Protein AF-A0AA38HJG0-F1 (afdb_monomer)

Organism: NCBI:txid2755281

Nearest PDB structures (foldseek):
  7xwy-assembly1_A  TM=9.649E-01  e=7.104E-06  Schizosaccharomyces pombe 972h-
  8skz-assembly1_A  TM=9.752E-01  e=2.581E-05  Arabidopsis thaliana
  7nkx-assembly1_W  TM=9.597E-01  e=2.745E-05  Saccharomyces cerevisiae S288C
  8j90-assembly1_K  TM=9.061E-01  e=9.659E-06  Arabidopsis thaliana
  1z63-assembly2_B  TM=9.226E-01  e=3.980E-03  Saccharolobus solfataricus

Solvent-accessible surface area (backbone atoms only — not comparable to full-atom values): 7878 Å² total; per-residue (Å²): 139,73,101,63,78,42,85,61,51,72,54,65,82,79,51,72,72,43,48,53,52,33,53,52,51,50,52,30,55,78,69,74,45,89,85,79,89,82,70,66,89,88,74,48,66,66,59,36,53,51,46,47,52,43,41,39,42,75,74,66,52,78,69,91,83,87,85,89,70,57,79,89,48,45,65,54,53,53,50,49,42,57,51,29,28,66,88,59,90,80,85,89,78,89,79,80,78,79,74,80,78,91,74,94,69,99,70,91,72,88,70,84,73,78,86,119

Secondary structure (DSSP, 8-state):
------TT--S-PPPHHHHHHHHHHHHHHHTT------PPTTS-HHHHHHHHHHHHHHTT----------HHHHHHHHHHHHHH-TTS----------------SS----------

Radius of gyration: 18.27 Å; Cα contacts (8 Å, |Δi|>4): 78; chains: 1; bounding box: 27×28×66 Å

Sequence (116 aa):
ASDRQPELVTGGVLRDYQLVGLEWLISLYENGLNGVLGDEMGLGKTLQCISFLAHLIEKGVHGPFLICAPTSTVGNWAAEFSNYTPAVPVVIGITVFRYRFPYNNNNQQDYYCALF

pLDDT: mean 77.46, std 17.26, range [29.69, 93.5]

InterPro domains:
  IPR000330 SNF2, N-terminal domain [PF00176] (17-95)
  IPR027417 P-loop containing nucleoside triphosphate hydrolase [SSF52540] (6-92)
  IPR038718 SNF2-like, N-terminal domain superfamily [G3DSA:3.40.50.10810] (1-111)

Foldseek 3Di:
DDLDQQPLFDQDDQDPVLSVVLVVVVVCVVVVHDDDPPDDPPNPVLLSVLSNVSVCVVVVNDDDDDDDDQPVCLVVSVVNCCRTRVVDDDDDDDDQPQDDDPDDDDDDDRDRDPPD

Structure (mmCIF, N/CA/C/O backbone):
data_AF-A0AA38HJG0-F1
#
_entry.id   AF-A0AA38HJG0-F1
#
loop_
_atom_site.group_PDB
_atom_site.id
_atom_site.type_symbol
_atom_site.label_atom_id
_atom_site.label_alt_id
_atom_site.label_comp_id
_atom_site.label_asym_id
_atom_site.label_entity_id
_atom_site.label_seq_id
_atom_site.pdbx_PDB_ins_code
_atom_site.Cartn_x
_atom_site.Cartn_y
_atom_site.Cartn_z
_atom_site.occupancy
_atom_site.B_iso_or_equiv
_atom_site.auth_seq_id
_atom_site.auth_comp_id
_atom_site.auth_asym_id
_atom_site.auth_atom_id
_atom_site.pdbx_PDB_model_num
ATOM 1 N N . ALA A 1 1 ? -0.019 3.824 21.480 1.00 32.75 1 ALA A N 1
ATOM 2 C CA . ALA A 1 1 ? -0.519 2.434 21.427 1.00 32.75 1 ALA A CA 1
ATOM 3 C C . ALA A 1 1 ? -1.019 2.235 20.007 1.00 32.75 1 ALA A C 1
ATOM 5 O O . ALA A 1 1 ? -1.983 2.884 19.652 1.00 32.75 1 ALA A O 1
ATOM 6 N N . SER A 1 2 ? -0.371 1.500 19.117 1.00 38.25 2 SER A N 1
ATOM 7 C CA . SER A 1 2 ? 0.561 0.390 19.267 1.00 38.25 2 SER A CA 1
ATOM 8 C C . SER A 1 2 ? 1.433 0.363 18.009 1.00 38.25 2 SER A C 1
ATOM 10 O O . SER A 1 2 ? 0.874 0.349 16.918 1.00 38.25 2 SER A O 1
ATOM 12 N N . ASP A 1 3 ? 2.755 0.306 18.169 1.00 50.81 3 ASP A N 1
ATOM 13 C CA . ASP A 1 3 ? 3.755 0.056 17.118 1.00 50.81 3 ASP A CA 1
ATOM 14 C C . ASP A 1 3 ? 3.587 -1.348 16.515 1.00 50.81 3 ASP A C 1
ATOM 16 O O . ASP A 1 3 ? 4.389 -2.252 16.755 1.00 50.81 3 ASP A O 1
ATOM 20 N N . ARG A 1 4 ? 2.482 -1.608 15.817 1.00 67.94 4 ARG A N 1
ATOM 21 C CA . ARG A 1 4 ? 2.212 -2.929 15.253 1.00 67.94 4 ARG A CA 1
ATOM 22 C C . ARG A 1 4 ? 1.913 -2.806 13.778 1.00 67.94 4 ARG A C 1
ATOM 24 O O . ARG A 1 4 ? 0.866 -2.313 13.376 1.00 67.94 4 ARG A O 1
ATOM 31 N N . GLN A 1 5 ? 2.874 -3.292 13.000 1.00 77.31 5 GLN A N 1
ATOM 32 C CA . GLN A 1 5 ? 2.626 -3.792 11.658 1.00 77.31 5 GLN A CA 1
ATOM 33 C C . GLN A 1 5 ? 1.338 -4.646 11.643 1.00 77.31 5 GLN A C 1
ATOM 35 O O . GLN A 1 5 ? 1.093 -5.356 12.628 1.00 77.31 5 GLN A O 1
ATOM 40 N N . PRO A 1 6 ? 0.541 -4.599 10.564 1.00 80.38 6 PRO A N 1
ATOM 41 C CA . PRO A 1 6 ? -0.639 -5.450 10.429 1.00 80.38 6 PRO A CA 1
ATOM 42 C C . PRO A 1 6 ? -0.245 -6.927 10.540 1.00 80.38 6 PRO A C 1
ATOM 44 O O . PRO A 1 6 ? 0.806 -7.329 10.034 1.00 80.38 6 PRO A O 1
ATOM 47 N N . GLU A 1 7 ? -1.074 -7.741 11.185 1.00 79.94 7 GLU A N 1
ATOM 48 C CA . GLU A 1 7 ? -0.840 -9.181 11.372 1.00 79.94 7 GLU A CA 1
ATOM 49 C C . GLU A 1 7 ? -0.795 -9.955 10.043 1.00 79.94 7 GLU A C 1
ATOM 51 O O . GLU A 1 7 ? -0.101 -10.965 9.924 1.00 79.94 7 GLU A O 1
ATOM 56 N N . LEU A 1 8 ? -1.484 -9.455 9.018 1.00 80.44 8 LEU A N 1
ATOM 57 C CA . LEU A 1 8 ? -1.491 -9.978 7.657 1.00 80.44 8 LEU A CA 1
ATOM 58 C C . LEU A 1 8 ? -0.160 -9.765 6.924 1.00 80.44 8 LEU A C 1
ATOM 60 O O . LEU A 1 8 ? 0.053 -10.395 5.886 1.00 80.44 8 LEU A O 1
ATOM 64 N N . VAL A 1 9 ? 0.723 -8.891 7.421 1.00 83.31 9 VAL A N 1
ATOM 65 C CA . VAL A 1 9 ? 2.039 -8.639 6.822 1.00 83.31 9 VAL A CA 1
ATOM 66 C C . VAL A 1 9 ? 3.058 -9.616 7.412 1.00 83.31 9 VAL A C 1
ATOM 68 O O . VAL A 1 9 ? 3.597 -9.406 8.496 1.00 83.31 9 VAL A O 1
ATOM 71 N N . THR A 1 10 ? 3.342 -10.699 6.687 1.00 78.19 10 THR A N 1
ATOM 72 C CA . THR A 1 10 ? 4.184 -11.811 7.173 1.00 78.19 10 THR A CA 1
ATOM 73 C C . THR A 1 10 ? 5.552 -11.915 6.489 1.00 78.19 10 THR A C 1
ATOM 75 O O . THR A 1 10 ? 6.415 -12.653 6.956 1.00 78.19 10 THR A O 1
ATOM 78 N N . GLY A 1 11 ? 5.775 -11.191 5.387 1.00 72.12 11 GLY A N 1
ATOM 79 C CA . GLY A 1 11 ? 6.991 -11.287 4.556 1.00 72.12 11 GLY A CA 1
ATOM 80 C C . GLY A 1 11 ? 8.176 -10.410 4.977 1.00 72.12 11 GLY A C 1
ATOM 81 O O . GLY A 1 11 ? 9.215 -10.422 4.318 1.00 72.12 11 GLY A O 1
ATOM 82 N N . GLY A 1 12 ? 8.042 -9.619 6.042 1.00 77.12 12 GLY A N 1
ATOM 83 C CA . GLY A 1 12 ? 9.107 -8.754 6.549 1.00 77.12 12 GLY A CA 1
ATOM 84 C C . GLY A 1 12 ? 8.602 -7.719 7.547 1.00 77.12 12 GLY A C 1
ATOM 85 O O . GLY A 1 12 ? 7.400 -7.543 7.713 1.00 77.12 12 GLY A O 1
ATOM 86 N N . VAL A 1 13 ? 9.542 -7.049 8.216 1.00 82.06 13 VAL A N 1
ATOM 87 C CA . VAL A 1 13 ? 9.250 -6.034 9.237 1.00 82.06 13 VAL A CA 1
ATOM 88 C C . VAL A 1 13 ? 9.358 -4.643 8.621 1.00 82.06 13 VAL A C 1
ATOM 90 O O . VAL A 1 13 ? 10.361 -4.322 7.976 1.00 82.06 13 VAL A O 1
ATOM 93 N N . LEU A 1 14 ? 8.326 -3.821 8.822 1.00 85.06 14 LEU A N 1
ATOM 94 C CA . LEU A 1 14 ? 8.332 -2.410 8.433 1.00 85.06 14 LEU A CA 1
ATOM 95 C C . LEU A 1 14 ? 9.396 -1.651 9.232 1.00 85.06 14 LEU A C 1
ATOM 97 O O . LEU A 1 14 ? 9.520 -1.822 10.442 1.00 85.06 14 LEU A O 1
ATOM 101 N N . ARG A 1 15 ? 10.158 -0.788 8.558 1.00 88.06 15 ARG A N 1
ATOM 102 C CA . ARG A 1 15 ? 11.104 0.114 9.232 1.00 88.06 15 ARG A CA 1
ATOM 103 C C . ARG A 1 15 ? 10.355 1.257 9.917 1.00 88.06 15 ARG A C 1
ATOM 105 O O . ARG A 1 15 ? 9.275 1.629 9.469 1.00 88.06 15 ARG A O 1
ATOM 112 N N . ASP A 1 16 ? 10.970 1.887 10.913 1.00 87.44 16 ASP A N 1
ATOM 113 C CA . ASP A 1 16 ? 10.338 2.950 11.714 1.00 87.44 16 ASP A CA 1
ATOM 114 C C . ASP A 1 16 ? 9.734 4.076 10.862 1.00 87.44 16 ASP A C 1
ATOM 116 O O . ASP A 1 16 ? 8.587 4.467 11.053 1.00 87.44 16 ASP A O 1
ATOM 120 N N . TYR A 1 17 ? 10.453 4.547 9.840 1.00 86.81 17 TYR A N 1
ATOM 121 C CA . TYR A 1 17 ? 9.934 5.583 8.940 1.00 86.81 17 TYR A CA 1
ATOM 122 C C . TYR A 1 17 ? 8.725 5.110 8.111 1.00 86.81 17 TYR A C 1
ATOM 124 O O . TYR A 1 17 ? 7.858 5.907 7.764 1.00 86.81 17 TYR A O 1
ATOM 132 N N . GLN A 1 18 ? 8.643 3.812 7.803 1.00 87.62 18 GLN A N 1
ATOM 133 C CA . GLN A 1 18 ? 7.509 3.223 7.090 1.00 87.62 18 GLN A CA 1
ATOM 134 C C . GLN A 1 18 ? 6.297 3.081 8.007 1.00 87.62 18 GLN A C 1
ATOM 136 O O . GLN A 1 18 ? 5.177 3.263 7.541 1.00 87.62 18 GLN A O 1
ATOM 141 N N . LEU A 1 19 ? 6.518 2.802 9.295 1.00 89.25 19 LEU A N 1
ATOM 142 C CA . LEU A 1 19 ? 5.463 2.791 10.308 1.00 89.25 19 LEU A CA 1
ATOM 143 C C . LEU A 1 19 ? 4.865 4.189 10.494 1.00 89.25 19 LEU A C 1
ATOM 145 O O . LEU A 1 19 ? 3.646 4.326 10.496 1.00 89.25 19 LEU A O 1
ATOM 149 N N . VAL A 1 20 ? 5.704 5.229 10.541 1.00 89.50 20 VAL A N 1
ATOM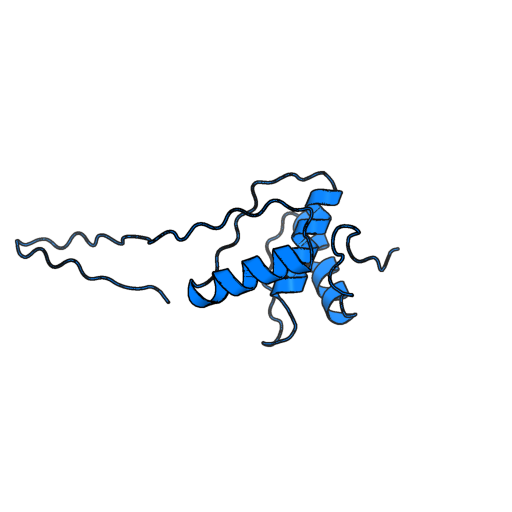 150 C CA . VAL A 1 20 ? 5.237 6.625 10.598 1.00 89.50 20 VAL A CA 1
ATOM 151 C C . VAL A 1 20 ? 4.413 6.984 9.355 1.00 89.50 20 VAL A C 1
ATOM 153 O O . VAL A 1 20 ? 3.335 7.565 9.472 1.00 89.50 20 VAL A O 1
ATOM 156 N N . GLY A 1 21 ? 4.880 6.603 8.160 1.00 89.31 21 GLY A N 1
ATOM 157 C CA . GLY A 1 21 ? 4.126 6.807 6.918 1.00 89.31 21 GLY A CA 1
ATOM 158 C C . GLY A 1 21 ? 2.789 6.055 6.901 1.00 89.31 21 GLY A C 1
ATOM 159 O O . GLY A 1 21 ? 1.772 6.602 6.480 1.00 89.31 21 GLY A O 1
ATOM 160 N N . LEU A 1 22 ? 2.768 4.822 7.411 1.00 90.62 22 LEU A N 1
ATOM 161 C CA . LEU A 1 22 ? 1.558 4.012 7.544 1.00 90.62 22 LEU A CA 1
ATOM 162 C C . LEU A 1 22 ? 0.546 4.650 8.506 1.00 90.62 22 LEU A C 1
ATOM 164 O O . LEU A 1 22 ? -0.628 4.763 8.161 1.00 90.62 22 LEU A O 1
ATOM 168 N N . GLU A 1 23 ? 0.983 5.096 9.683 1.00 90.56 23 GLU A N 1
ATOM 169 C CA . GLU A 1 23 ? 0.119 5.772 10.659 1.00 90.56 23 GLU A CA 1
ATOM 170 C C . GLU A 1 23 ? -0.483 7.056 10.076 1.00 90.56 23 GLU A C 1
ATOM 172 O O . GLU A 1 23 ? -1.679 7.321 10.229 1.00 90.56 23 GLU A O 1
ATOM 177 N N . TRP A 1 24 ? 0.316 7.813 9.322 1.00 91.19 24 TRP A N 1
ATOM 178 C CA . TRP A 1 24 ? -0.165 8.989 8.609 1.00 91.19 24 TRP A CA 1
ATOM 179 C C . TRP A 1 24 ? -1.250 8.645 7.576 1.00 91.19 24 TRP A C 1
ATOM 181 O O . TRP A 1 24 ? -2.291 9.304 7.545 1.00 91.19 24 TRP A O 1
ATOM 191 N N . LEU A 1 25 ? -1.069 7.583 6.782 1.00 91.31 25 LEU A N 1
ATOM 192 C CA . LEU A 1 25 ? -2.087 7.112 5.830 1.00 91.31 25 LEU A CA 1
ATOM 193 C C . LEU A 1 25 ? -3.379 6.664 6.525 1.00 91.31 25 LEU A C 1
ATOM 195 O O . LEU A 1 25 ? -4.472 6.963 6.043 1.00 91.31 25 LEU A O 1
ATOM 199 N N . ILE A 1 26 ? -3.270 5.973 7.662 1.00 90.94 26 ILE A N 1
ATOM 200 C CA . ILE A 1 26 ? -4.428 5.554 8.463 1.00 90.94 26 ILE A CA 1
ATOM 201 C C . ILE A 1 26 ? -5.197 6.780 8.959 1.00 90.94 26 ILE A C 1
ATOM 203 O O . ILE A 1 26 ? -6.414 6.838 8.802 1.00 90.94 26 ILE A O 1
ATOM 207 N N . SER A 1 27 ? -4.492 7.783 9.484 1.00 91.50 27 SER A N 1
ATOM 208 C CA . SER A 1 27 ? -5.101 9.036 9.935 1.00 91.50 27 SER A CA 1
ATOM 209 C C . SER A 1 27 ? -5.814 9.770 8.796 1.00 91.50 27 SER A C 1
ATOM 211 O O . SER A 1 27 ? -6.934 10.250 8.969 1.00 91.50 27 SER A O 1
ATOM 213 N N . LEU A 1 28 ? -5.224 9.818 7.598 1.00 91.94 28 LEU A N 1
ATOM 214 C CA . LEU A 1 28 ? -5.881 10.399 6.426 1.00 91.94 28 LEU A CA 1
ATOM 215 C C . LEU A 1 28 ? -7.176 9.665 6.069 1.00 91.94 28 LEU A C 1
ATOM 217 O O . LEU A 1 28 ? -8.202 10.311 5.860 1.00 91.94 28 LEU A O 1
ATOM 221 N N . TYR A 1 29 ? -7.143 8.331 6.060 1.00 91.25 29 TYR A N 1
ATOM 222 C CA . TYR A 1 29 ? -8.316 7.508 5.779 1.00 91.25 29 TYR A CA 1
ATOM 223 C C . TYR A 1 29 ? -9.435 7.721 6.805 1.00 91.25 29 TYR A C 1
ATOM 225 O O . TYR A 1 29 ? -10.586 7.925 6.423 1.00 91.25 29 TYR A O 1
ATOM 233 N N . GLU A 1 30 ? -9.105 7.736 8.098 1.00 90.44 30 GLU A N 1
ATOM 234 C CA . GLU A 1 30 ? -10.074 7.957 9.181 1.00 90.44 30 GLU A CA 1
ATOM 235 C C . GLU A 1 30 ? -10.704 9.358 9.129 1.00 90.44 30 GLU A C 1
ATOM 237 O O . GLU A 1 30 ? -11.868 9.526 9.488 1.00 90.44 30 GLU A O 1
ATOM 242 N N . ASN A 1 31 ? -9.973 10.350 8.612 1.00 93.50 31 ASN A N 1
ATOM 243 C CA . ASN A 1 31 ? -10.470 11.710 8.398 1.00 93.50 31 ASN A CA 1
ATOM 244 C C . ASN A 1 31 ? -11.145 11.922 7.026 1.00 93.50 31 ASN A C 1
ATOM 246 O O . ASN A 1 31 ? -11.602 13.029 6.740 1.00 93.50 31 ASN A O 1
ATOM 250 N N . GLY A 1 32 ? -11.200 10.904 6.160 1.00 91.56 32 GLY A N 1
ATOM 251 C CA . GLY A 1 32 ? -11.749 11.025 4.803 1.00 91.56 32 GLY A CA 1
ATOM 252 C C . GLY A 1 32 ? -10.937 11.948 3.884 1.00 91.56 32 GLY A C 1
ATOM 253 O O . GLY A 1 32 ? -11.483 12.527 2.944 1.00 91.56 32 GLY A O 1
ATOM 254 N N . LEU A 1 33 ? -9.643 12.117 4.167 1.00 92.69 33 LEU A N 1
ATOM 255 C CA . LEU A 1 33 ? -8.717 12.940 3.396 1.00 92.69 33 LEU A CA 1
ATOM 256 C C . LEU A 1 33 ? -7.886 12.080 2.442 1.00 92.69 33 LEU A C 1
ATOM 258 O O . LEU A 1 33 ? -7.513 10.949 2.746 1.00 92.69 33 LEU A O 1
ATOM 262 N N . ASN A 1 34 ? -7.540 12.655 1.292 1.00 89.94 34 ASN A N 1
ATOM 263 C CA . ASN A 1 34 ? -6.609 12.041 0.349 1.00 89.94 34 ASN A CA 1
ATOM 264 C C . ASN A 1 34 ? -5.181 12.511 0.647 1.00 89.94 34 ASN A C 1
ATOM 266 O O . ASN A 1 34 ? -4.967 13.684 0.957 1.00 89.94 34 ASN A O 1
ATOM 270 N N . GLY A 1 35 ? -4.205 11.614 0.507 1.00 87.00 35 GLY A N 1
ATOM 271 C CA . GLY A 1 35 ? -2.788 11.914 0.714 1.00 87.00 35 GLY A CA 1
ATOM 272 C C . GLY A 1 35 ? -1.925 11.559 -0.484 1.00 87.00 35 GLY A C 1
ATOM 273 O O . GLY A 1 35 ? -2.264 10.689 -1.284 1.00 87.00 35 GLY A O 1
ATOM 274 N N . VAL A 1 36 ? -0.776 12.224 -0.575 1.00 88.00 36 VAL A N 1
ATOM 275 C CA . VAL A 1 36 ? 0.292 11.894 -1.520 1.00 88.00 36 VAL A CA 1
ATOM 276 C C . VAL A 1 36 ? 1.540 11.567 -0.714 1.00 88.00 36 VAL A C 1
ATOM 278 O O . VAL A 1 36 ? 2.005 12.398 0.062 1.00 88.00 36 VAL A O 1
ATOM 281 N N . LEU A 1 37 ? 2.090 10.366 -0.902 1.00 83.50 37 LEU A N 1
ATOM 282 C CA . LEU A 1 37 ? 3.379 9.995 -0.321 1.00 83.50 37 LEU A CA 1
ATOM 283 C C . LEU A 1 37 ? 4.503 10.668 -1.115 1.00 83.50 37 LEU A C 1
ATOM 285 O O . LEU A 1 37 ? 4.772 10.299 -2.259 1.00 83.50 37 LEU A O 1
ATOM 289 N N . GLY A 1 38 ? 5.147 11.656 -0.498 1.00 84.12 38 GLY A N 1
ATOM 290 C CA . GLY A 1 38 ? 6.258 12.417 -1.076 1.00 84.12 38 GLY A CA 1
ATOM 291 C C . GLY A 1 38 ? 7.645 11.818 -0.824 1.00 84.12 38 GLY A C 1
ATOM 292 O O . GLY A 1 38 ? 8.637 12.488 -1.093 1.00 84.12 38 GLY A O 1
ATOM 293 N N . ASP A 1 39 ? 7.725 10.597 -0.290 1.00 82.88 39 ASP A N 1
ATOM 294 C CA . ASP A 1 39 ? 8.985 9.961 0.104 1.00 82.88 39 ASP A CA 1
ATOM 295 C C . ASP A 1 39 ? 9.962 9.818 -1.075 1.00 82.88 39 ASP A C 1
ATOM 297 O O . ASP A 1 39 ? 9.562 9.537 -2.212 1.00 82.88 39 ASP A O 1
ATOM 301 N N . GLU A 1 40 ? 11.264 9.896 -0.798 1.00 86.75 40 GLU A N 1
ATOM 302 C CA . GLU A 1 40 ? 12.323 9.613 -1.773 1.00 86.75 40 GLU A CA 1
ATOM 303 C C . GLU A 1 40 ? 12.200 8.210 -2.403 1.00 86.75 40 GLU A C 1
ATOM 305 O O . GLU A 1 40 ? 11.626 7.261 -1.848 1.00 86.75 40 GLU A O 1
ATOM 310 N N . MET A 1 41 ? 12.710 8.060 -3.628 1.00 81.31 41 MET A N 1
ATOM 311 C CA . MET A 1 41 ? 12.730 6.773 -4.332 1.00 81.31 41 MET A CA 1
ATOM 312 C C . MET A 1 41 ? 13.519 5.725 -3.529 1.00 81.31 41 MET A C 1
ATOM 314 O O . MET A 1 41 ? 14.550 6.028 -2.945 1.00 81.31 41 MET A O 1
ATOM 318 N N . GLY A 1 42 ? 13.034 4.480 -3.495 1.00 78.44 42 GLY A N 1
ATOM 319 C CA . GLY A 1 42 ? 13.712 3.384 -2.786 1.00 78.44 42 GLY A CA 1
ATOM 320 C C . GLY A 1 42 ? 13.352 3.214 -1.303 1.00 78.44 42 GLY A C 1
ATOM 321 O O . GLY A 1 42 ? 13.734 2.210 -0.714 1.00 78.44 42 GLY A O 1
ATOM 322 N N . LEU A 1 43 ? 12.539 4.098 -0.713 1.00 79.81 43 LEU A N 1
ATOM 323 C CA . LEU A 1 43 ? 12.051 3.963 0.675 1.00 79.81 43 LEU A CA 1
ATOM 324 C C . LEU A 1 43 ? 10.925 2.917 0.859 1.00 79.81 43 LEU A C 1
ATOM 326 O O . LEU A 1 43 ? 10.340 2.784 1.930 1.00 79.81 43 LEU A O 1
ATOM 330 N N . GLY A 1 44 ? 10.601 2.139 -0.177 1.00 82.94 44 GLY A N 1
ATOM 331 C CA . GLY A 1 44 ? 9.608 1.064 -0.063 1.00 82.94 44 GLY A CA 1
ATOM 332 C C . GLY A 1 44 ? 8.160 1.553 0.053 1.00 82.94 44 GLY A C 1
ATOM 333 O O . GLY A 1 44 ? 7.369 0.958 0.779 1.00 82.94 44 GLY A O 1
ATOM 334 N N . LYS A 1 45 ? 7.791 2.601 -0.699 1.00 88.12 45 LYS A N 1
ATOM 335 C CA . LYS A 1 45 ? 6.401 3.098 -0.809 1.00 88.12 45 LYS A CA 1
ATOM 336 C C . LYS A 1 45 ? 5.394 1.992 -1.150 1.00 88.12 45 LYS A C 1
ATOM 338 O O . LYS A 1 45 ? 4.285 1.986 -0.635 1.00 88.12 45 LYS A O 1
ATOM 343 N N . THR A 1 46 ? 5.793 1.027 -1.980 1.00 89.06 46 THR A N 1
ATOM 344 C CA . THR A 1 46 ? 4.976 -0.150 -2.313 1.00 89.06 46 THR A CA 1
ATOM 345 C C . THR A 1 46 ? 4.587 -0.935 -1.061 1.00 89.06 46 THR A C 1
ATOM 347 O O . THR A 1 46 ? 3.409 -1.205 -0.848 1.00 89.06 46 THR A O 1
ATOM 350 N N . LEU A 1 47 ? 5.559 -1.236 -0.195 1.00 88.69 47 LEU A N 1
ATOM 351 C CA . LEU A 1 47 ? 5.325 -1.971 1.046 1.00 88.69 47 LEU A CA 1
ATOM 352 C C . LEU A 1 47 ? 4.468 -1.172 2.037 1.00 88.69 47 LEU A C 1
ATOM 354 O O . LEU A 1 47 ? 3.605 -1.755 2.694 1.00 88.69 47 LEU A O 1
ATOM 358 N N . GLN A 1 48 ? 4.653 0.151 2.113 1.00 89.50 48 GLN A N 1
ATOM 359 C CA . GLN A 1 48 ? 3.788 1.027 2.914 1.00 89.50 48 GLN A CA 1
ATOM 360 C C . GLN A 1 48 ? 2.327 0.953 2.432 1.00 89.50 48 GLN A C 1
ATOM 362 O O . GLN A 1 48 ? 1.426 0.744 3.241 1.00 89.50 48 GLN A O 1
ATOM 367 N N . CYS A 1 49 ? 2.088 1.042 1.117 1.00 90.00 49 CYS A N 1
ATOM 368 C CA . CYS A 1 49 ? 0.745 0.930 0.537 1.00 90.00 49 CYS A CA 1
ATOM 369 C C . CYS A 1 49 ? 0.112 -0.453 0.762 1.00 90.00 49 CYS A C 1
ATOM 371 O O . CYS A 1 49 ? -1.068 -0.538 1.097 1.00 90.00 49 CYS A O 1
ATOM 373 N N . ILE A 1 50 ? 0.878 -1.538 0.600 1.00 90.44 50 ILE A N 1
ATOM 374 C CA . ILE A 1 50 ? 0.393 -2.906 0.851 1.00 90.44 50 ILE A CA 1
ATOM 375 C C . ILE A 1 50 ? 0.014 -3.073 2.324 1.00 90.44 50 ILE A C 1
ATOM 377 O O . ILE A 1 50 ? -1.062 -3.584 2.627 1.00 90.44 50 ILE A O 1
ATOM 381 N N . SER A 1 51 ? 0.862 -2.592 3.233 1.00 90.12 51 SER A N 1
ATOM 382 C CA . SER A 1 51 ? 0.599 -2.624 4.676 1.00 90.12 51 SER A CA 1
ATOM 383 C C . SER A 1 51 ? -0.640 -1.808 5.047 1.00 90.12 51 SER A C 1
ATOM 385 O O . SER A 1 51 ? -1.451 -2.248 5.854 1.00 90.12 51 SER A O 1
ATOM 387 N N . PHE A 1 52 ? -0.841 -0.654 4.412 1.00 90.75 52 PHE A N 1
ATOM 388 C CA . PHE A 1 52 ? -2.049 0.145 4.600 1.00 90.75 52 PHE A CA 1
ATOM 389 C C . PHE A 1 52 ? -3.315 -0.617 4.185 1.00 90.75 52 PHE A C 1
ATOM 391 O O . PHE A 1 52 ? -4.282 -0.662 4.940 1.00 90.75 52 PHE A O 1
ATOM 398 N N . LEU A 1 53 ? -3.301 -1.284 3.030 1.00 90.25 53 LEU A N 1
ATOM 399 C CA . LEU A 1 53 ? -4.429 -2.109 2.589 1.00 90.25 53 LEU A CA 1
ATOM 400 C C . LEU A 1 53 ? -4.672 -3.305 3.515 1.00 90.25 53 LEU A C 1
ATOM 402 O O . LEU A 1 53 ? -5.820 -3.599 3.842 1.00 90.25 53 LEU A O 1
ATOM 406 N N . ALA A 1 54 ? -3.607 -3.968 3.965 1.00 89.56 54 ALA A N 1
ATOM 407 C CA . ALA A 1 54 ? -3.692 -5.070 4.918 1.00 89.56 54 ALA A CA 1
ATOM 408 C C . ALA A 1 54 ? -4.370 -4.631 6.226 1.00 89.56 54 ALA A C 1
ATOM 410 O O . ALA A 1 54 ? -5.305 -5.284 6.686 1.00 89.56 54 ALA A O 1
ATOM 411 N N . HIS A 1 55 ? -3.982 -3.468 6.755 1.00 89.94 55 HIS A N 1
ATOM 412 C CA . HIS A 1 55 ? -4.602 -2.866 7.938 1.00 89.94 55 HIS A CA 1
ATOM 413 C C . HIS A 1 55 ? -6.100 -2.594 7.754 1.00 89.94 55 HIS A C 1
ATOM 415 O O . HIS A 1 55 ? -6.905 -2.840 8.652 1.00 89.94 55 HIS A O 1
ATOM 421 N N . LEU A 1 56 ? -6.506 -2.096 6.581 1.00 89.75 56 LEU A N 1
ATOM 422 C CA . LEU A 1 56 ? -7.921 -1.861 6.282 1.00 89.75 56 LEU A CA 1
ATOM 423 C C . LEU A 1 56 ? -8.726 -3.166 6.244 1.00 89.75 56 LEU A C 1
ATOM 425 O O . LEU A 1 56 ? -9.838 -3.216 6.773 1.00 89.75 56 LEU A O 1
ATOM 429 N N . ILE A 1 57 ? -8.156 -4.222 5.662 1.00 89.06 57 ILE A N 1
ATOM 430 C CA . ILE A 1 57 ? -8.781 -5.549 5.598 1.00 89.06 57 ILE A CA 1
ATOM 431 C C . ILE A 1 57 ? -8.951 -6.135 7.005 1.00 89.06 57 ILE A C 1
ATOM 433 O O . ILE A 1 57 ? -10.018 -6.665 7.308 1.00 89.06 57 ILE A O 1
ATOM 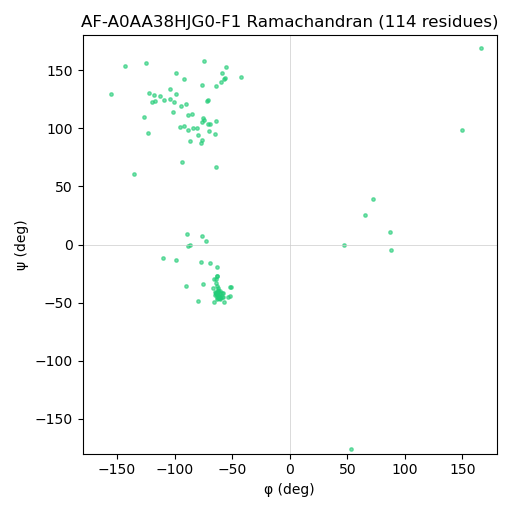437 N N . GLU A 1 58 ? -7.954 -5.994 7.882 1.00 86.69 58 GLU A N 1
ATOM 438 C CA . GLU A 1 58 ? -8.044 -6.414 9.291 1.00 86.69 58 GLU A CA 1
ATOM 439 C C . GLU A 1 58 ? -9.12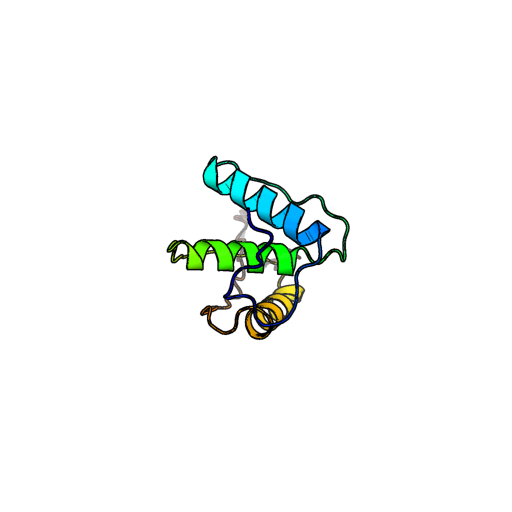8 -5.665 10.063 1.00 86.69 58 GLU A C 1
ATOM 441 O O . GLU A 1 58 ? -9.842 -6.257 10.872 1.00 86.69 58 GLU A O 1
ATOM 446 N N . LYS A 1 59 ? -9.310 -4.372 9.773 1.00 87.44 59 LYS A N 1
ATOM 447 C CA . LYS A 1 59 ? -10.405 -3.565 10.328 1.00 87.44 59 LYS A CA 1
ATOM 448 C C . LYS A 1 59 ? -11.783 -3.897 9.729 1.00 87.44 59 LYS A C 1
ATOM 450 O O . LYS A 1 59 ? -12.767 -3.253 10.091 1.00 87.44 59 LYS A O 1
ATOM 455 N N . GLY A 1 60 ? -11.882 -4.889 8.841 1.00 86.56 60 GLY A N 1
ATOM 456 C CA . GLY A 1 60 ? -13.137 -5.355 8.244 1.00 86.56 60 GLY A CA 1
ATOM 457 C C . GLY A 1 60 ? -13.562 -4.603 6.979 1.00 86.56 60 GLY A C 1
ATOM 458 O O . GLY A 1 60 ? -14.687 -4.777 6.507 1.00 86.56 60 GLY A O 1
ATOM 459 N N . VAL A 1 61 ? -12.690 -3.768 6.405 1.00 87.56 61 VAL A N 1
ATOM 460 C CA . VAL A 1 61 ? -12.952 -3.074 5.137 1.00 87.56 61 VAL A CA 1
ATOM 461 C C . VAL A 1 61 ? -12.527 -3.981 3.983 1.00 87.56 61 VAL A C 1
ATOM 463 O O . VAL A 1 61 ? -11.391 -3.958 3.513 1.00 87.56 61 VAL A O 1
ATOM 466 N N . HIS A 1 62 ? -13.459 -4.809 3.519 1.00 76.19 62 HIS A N 1
ATOM 467 C CA . HIS A 1 62 ? -13.203 -5.811 2.486 1.00 76.19 62 HIS A CA 1
ATOM 468 C C . HIS A 1 62 ? -13.531 -5.308 1.073 1.00 76.19 62 HIS A C 1
ATOM 470 O O . HIS A 1 62 ? -14.481 -5.781 0.466 1.00 76.19 62 HIS A O 1
ATOM 476 N N . GLY A 1 63 ? -12.716 -4.390 0.539 1.00 76.19 63 GLY A N 1
ATOM 477 C CA . GLY A 1 63 ? -12.630 -4.065 -0.896 1.00 76.19 63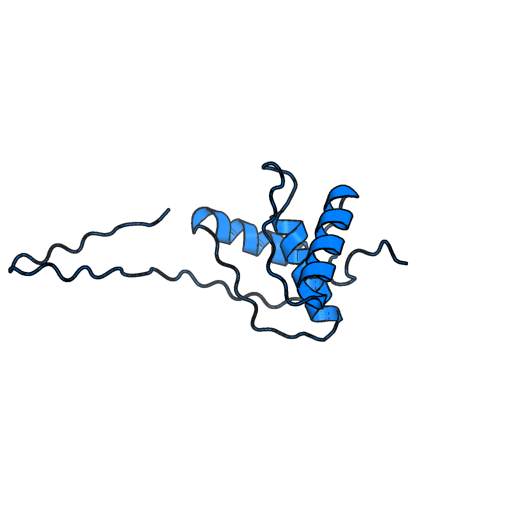 GLY A CA 1
ATOM 478 C C . GLY A 1 63 ? -13.937 -3.693 -1.636 1.00 76.19 63 GLY A C 1
ATOM 479 O O . GLY A 1 63 ? -15.003 -3.569 -1.037 1.00 76.19 63 GLY A O 1
ATOM 480 N N . PRO A 1 64 ? -13.874 -3.481 -2.967 1.00 84.94 64 PRO A N 1
ATOM 481 C CA . PRO A 1 64 ? -12.708 -3.642 -3.842 1.00 84.94 64 PRO A CA 1
ATOM 482 C C . PRO A 1 64 ? -11.692 -2.494 -3.714 1.00 84.94 64 PRO A C 1
ATOM 484 O O . PRO A 1 64 ? -12.062 -1.323 -3.696 1.00 84.94 64 PRO A O 1
ATOM 487 N N . PHE A 1 65 ? -10.400 -2.832 -3.683 1.00 87.88 65 PHE A N 1
ATOM 488 C CA . PHE A 1 65 ? -9.297 -1.866 -3.742 1.00 87.88 65 PHE A CA 1
ATOM 489 C C . PHE A 1 65 ? -8.662 -1.889 -5.136 1.00 87.88 65 PHE A C 1
ATOM 491 O O . PHE A 1 65 ? -8.387 -2.962 -5.670 1.00 87.88 65 PHE A O 1
ATOM 498 N N . LEU A 1 66 ? -8.420 -0.714 -5.723 1.00 88.44 66 LEU A N 1
ATOM 499 C CA . LEU A 1 66 ? -7.786 -0.575 -7.034 1.00 88.44 66 LEU A CA 1
ATOM 500 C C . LEU A 1 66 ? -6.407 0.066 -6.883 1.00 88.44 66 LEU A C 1
ATOM 502 O O . LEU A 1 66 ? -6.280 1.146 -6.310 1.00 88.44 66 LEU A O 1
ATOM 506 N N . ILE A 1 67 ? -5.393 -0.579 -7.455 1.00 87.19 67 ILE A N 1
ATOM 507 C CA . ILE A 1 67 ? -4.033 -0.047 -7.549 1.00 87.19 67 ILE A CA 1
ATOM 508 C C . ILE A 1 67 ? -3.707 0.123 -9.026 1.00 87.19 67 ILE A C 1
ATOM 510 O O . ILE A 1 67 ? -3.765 -0.834 -9.796 1.00 87.19 67 ILE A O 1
ATOM 514 N N . CYS A 1 68 ? -3.345 1.342 -9.411 1.00 87.12 68 CYS A N 1
ATOM 515 C CA . CYS A 1 68 ? -2.872 1.651 -10.753 1.00 87.12 68 CYS A CA 1
ATOM 516 C C . CYS A 1 68 ? -1.356 1.838 -10.709 1.00 87.12 68 CYS A C 1
ATOM 518 O O . CYS A 1 68 ? -0.852 2.655 -9.940 1.00 87.12 68 CYS A O 1
ATOM 520 N N . ALA A 1 69 ? -0.635 1.095 -11.544 1.00 85.81 69 ALA A N 1
ATOM 521 C CA . ALA A 1 69 ? 0.816 1.173 -11.651 1.00 85.81 69 ALA A CA 1
ATOM 522 C C . ALA A 1 69 ? 1.252 0.985 -13.117 1.00 85.81 69 ALA A C 1
ATOM 524 O O . ALA A 1 69 ? 0.531 0.331 -13.878 1.00 85.81 69 ALA A O 1
ATOM 525 N N . PRO A 1 70 ? 2.417 1.522 -13.532 1.00 86.31 70 PRO A N 1
ATOM 526 C CA . PRO A 1 70 ? 2.961 1.284 -14.868 1.00 86.31 70 PRO A CA 1
ATOM 527 C C . PRO A 1 70 ? 3.138 -0.211 -15.149 1.00 86.31 70 PRO A C 1
ATOM 529 O O . PRO A 1 70 ? 3.563 -0.955 -14.259 1.00 86.31 70 PRO A O 1
ATOM 532 N N . THR A 1 71 ? 2.897 -0.643 -16.392 1.00 82.38 71 THR A N 1
ATOM 533 C CA . THR A 1 71 ? 2.927 -2.063 -16.804 1.00 82.38 71 THR A CA 1
ATOM 534 C C . THR A 1 71 ? 4.221 -2.782 -16.405 1.00 82.38 71 THR A C 1
ATOM 536 O O . THR A 1 71 ? 4.180 -3.938 -15.994 1.00 82.38 71 THR A O 1
ATOM 539 N N . SER A 1 72 ? 5.366 -2.094 -16.457 1.00 85.81 72 SER A N 1
ATOM 540 C CA . SER A 1 72 ? 6.677 -2.634 -16.061 1.00 85.81 72 SER A CA 1
ATOM 541 C C . SER A 1 72 ? 6.770 -3.002 -14.577 1.00 85.81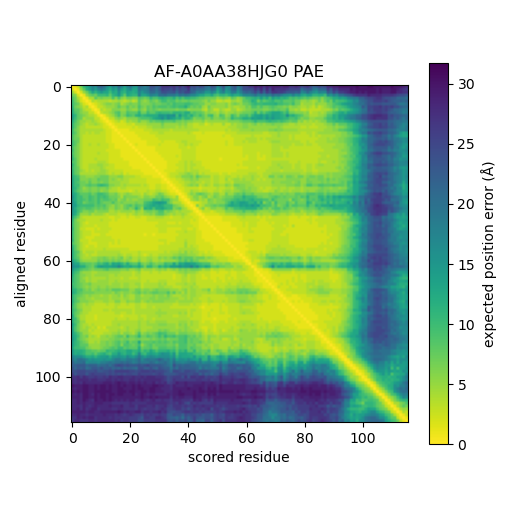 72 SER A C 1
ATOM 543 O O . SER A 1 72 ? 7.539 -3.884 -14.208 1.00 85.81 72 SER A O 1
ATOM 545 N N . THR A 1 73 ? 5.982 -2.348 -13.723 1.00 86.06 73 THR A N 1
ATOM 546 C CA . THR A 1 73 ? 6.012 -2.530 -12.265 1.00 86.06 73 THR A CA 1
ATOM 547 C C . THR A 1 73 ? 4.919 -3.465 -11.755 1.00 86.06 73 THR A C 1
ATOM 549 O O . THR A 1 73 ? 5.012 -3.930 -10.623 1.00 86.06 73 THR A O 1
ATOM 552 N N . VAL A 1 74 ? 3.915 -3.804 -12.574 1.00 86.38 74 VAL A N 1
ATOM 553 C CA . VAL A 1 74 ? 2.788 -4.673 -12.179 1.00 86.38 74 VAL A CA 1
ATOM 554 C C . VAL A 1 74 ? 3.271 -6.042 -11.691 1.00 86.38 74 VAL A C 1
ATOM 556 O O . VAL A 1 74 ? 2.791 -6.537 -10.673 1.00 86.38 74 VAL A O 1
ATOM 559 N N . GLY A 1 75 ? 4.267 -6.629 -12.365 1.00 87.25 75 GLY A N 1
ATOM 560 C CA . GLY A 1 75 ? 4.878 -7.888 -11.926 1.00 87.25 75 GLY A CA 1
ATOM 561 C C . GLY A 1 75 ? 5.568 -7.773 -10.563 1.00 87.25 75 GLY A C 1
ATOM 562 O O . GLY A 1 75 ? 5.476 -8.691 -9.754 1.00 87.25 75 GLY A O 1
ATOM 563 N N . ASN A 1 76 ? 6.191 -6.624 -10.276 1.00 88.62 76 ASN A N 1
ATOM 564 C CA . ASN A 1 76 ? 6.785 -6.367 -8.966 1.00 88.62 76 ASN A CA 1
ATOM 565 C C . ASN A 1 76 ? 5.700 -6.283 -7.891 1.00 88.62 76 ASN A C 1
ATOM 567 O O . ASN A 1 76 ? 5.789 -6.983 -6.896 1.00 88.62 76 ASN A O 1
ATOM 571 N N . TRP A 1 77 ? 4.641 -5.499 -8.113 1.00 89.25 77 TRP A N 1
ATOM 572 C CA . TRP A 1 77 ? 3.515 -5.409 -7.175 1.00 89.25 77 TRP A CA 1
ATOM 573 C C . TRP A 1 77 ? 2.927 -6.784 -6.843 1.00 89.25 77 TRP A C 1
ATOM 575 O O . TRP A 1 77 ? 2.714 -7.089 -5.675 1.00 89.25 77 TRP A O 1
ATOM 585 N N . ALA A 1 78 ? 2.725 -7.634 -7.849 1.00 87.75 78 ALA A N 1
ATOM 586 C CA . ALA A 1 78 ? 2.240 -8.997 -7.658 1.00 87.75 78 ALA A CA 1
ATOM 587 C C . ALA A 1 78 ? 3.154 -9.843 -6.759 1.00 87.75 78 ALA A C 1
ATOM 589 O O . ALA A 1 78 ? 2.672 -10.528 -5.856 1.00 87.75 78 ALA A O 1
ATOM 590 N N . ALA A 1 79 ? 4.467 -9.777 -6.995 1.00 89.44 79 ALA A N 1
ATOM 591 C CA . ALA A 1 79 ? 5.450 -10.470 -6.173 1.00 89.44 79 ALA A CA 1
ATOM 592 C C . ALA A 1 79 ? 5.437 -9.948 -4.729 1.00 89.44 79 ALA A C 1
ATOM 594 O O . ALA A 1 79 ? 5.426 -10.746 -3.798 1.00 89.44 79 ALA A O 1
ATOM 595 N N . GLU A 1 80 ? 5.354 -8.629 -4.533 1.00 90.50 80 GLU A N 1
ATOM 596 C CA . GLU A 1 80 ? 5.299 -8.023 -3.199 1.00 90.50 80 GLU A CA 1
ATOM 597 C C . GLU A 1 80 ? 4.038 -8.432 -2.432 1.00 90.50 80 GLU A C 1
ATOM 599 O O . GLU A 1 80 ? 4.127 -8.781 -1.260 1.00 90.50 80 GLU A O 1
ATOM 604 N N . PHE A 1 81 ? 2.871 -8.470 -3.082 1.00 89.94 81 PHE A N 1
ATOM 605 C CA . PHE A 1 81 ? 1.651 -8.994 -2.462 1.00 89.94 81 PHE A CA 1
ATOM 606 C C . PHE A 1 81 ? 1.790 -10.471 -2.084 1.00 89.94 81 PHE A C 1
ATOM 608 O O . PHE A 1 81 ? 1.443 -10.859 -0.972 1.00 89.94 81 PHE A O 1
ATOM 615 N N . SER A 1 82 ? 2.353 -11.295 -2.972 1.00 88.75 82 SER A N 1
ATOM 616 C CA . SER A 1 82 ? 2.583 -12.712 -2.678 1.00 88.75 82 SER A CA 1
ATOM 617 C C . SER A 1 82 ? 3.581 -12.926 -1.535 1.00 88.75 82 SER A C 1
ATOM 619 O O . SER A 1 82 ? 3.456 -13.906 -0.804 1.00 88.75 82 SER A O 1
ATOM 621 N N . ASN A 1 83 ? 4.577 -12.049 -1.398 1.00 88.88 83 ASN A N 1
ATOM 622 C CA . ASN A 1 83 ? 5.610 -12.151 -0.370 1.00 88.88 83 ASN A CA 1
ATOM 623 C C . ASN A 1 83 ? 5.114 -11.633 0.982 1.00 88.88 83 ASN A C 1
ATOM 625 O O . ASN A 1 83 ? 5.300 -12.289 2.005 1.00 88.88 83 ASN A O 1
ATOM 629 N N . TYR A 1 84 ? 4.506 -10.446 0.994 1.00 86.88 84 TYR A N 1
ATOM 630 C CA . TYR A 1 84 ? 4.159 -9.744 2.223 1.00 86.88 84 TYR A CA 1
ATOM 631 C C . TYR A 1 84 ? 2.770 -10.083 2.741 1.00 86.88 84 TYR A C 1
ATOM 633 O O . TYR A 1 84 ? 2.615 -10.162 3.954 1.00 86.88 84 TYR A O 1
ATOM 641 N N . THR A 1 85 ? 1.787 -10.308 1.870 1.00 87.81 85 THR A N 1
ATOM 642 C CA . THR A 1 85 ? 0.378 -10.501 2.248 1.00 87.81 85 THR A CA 1
ATOM 643 C C . THR A 1 85 ? -0.260 -11.683 1.499 1.00 87.81 85 THR A C 1
ATOM 645 O O . THR A 1 85 ? -1.262 -11.515 0.800 1.00 87.81 85 THR A O 1
ATOM 648 N N . PRO A 1 86 ? 0.253 -12.921 1.668 1.00 85.25 86 PRO A N 1
ATOM 649 C CA . PRO A 1 86 ? -0.198 -14.094 0.905 1.00 85.25 86 PRO A CA 1
ATOM 650 C C . PRO A 1 86 ? -1.668 -14.474 1.147 1.00 85.25 86 PRO A C 1
ATOM 652 O O . PRO A 1 86 ? -2.267 -15.183 0.342 1.00 85.25 86 PRO A O 1
ATOM 655 N N . ALA A 1 87 ? -2.260 -14.015 2.252 1.00 83.88 87 ALA A N 1
ATOM 656 C CA . ALA A 1 87 ? -3.667 -14.238 2.576 1.00 83.88 87 ALA A CA 1
ATOM 657 C C . ALA A 1 87 ? -4.630 -13.328 1.789 1.00 83.88 87 ALA A C 1
ATOM 659 O O . ALA A 1 87 ? -5.835 -13.585 1.771 1.00 83.88 87 ALA A O 1
ATOM 660 N N . VAL A 1 88 ? -4.131 -12.262 1.153 1.00 83.19 88 VAL A N 1
ATOM 661 C CA . VAL A 1 88 ? -4.960 -11.296 0.426 1.00 83.19 88 VAL A CA 1
ATOM 662 C C . VAL A 1 88 ? -5.105 -11.743 -1.034 1.00 83.19 88 VAL A C 1
ATOM 664 O O . VAL A 1 88 ? -4.101 -11.867 -1.736 1.00 83.19 88 VAL A O 1
ATOM 667 N N . PRO A 1 89 ? -6.332 -11.973 -1.540 1.00 81.69 89 PRO A N 1
ATOM 668 C CA . PRO A 1 89 ? -6.531 -12.325 -2.940 1.00 81.69 89 PRO A CA 1
ATOM 669 C C . PRO A 1 89 ? -6.249 -11.113 -3.837 1.00 81.69 89 PRO A C 1
ATOM 671 O O . PRO A 1 89 ? -6.867 -10.059 -3.687 1.00 81.69 89 PRO A O 1
ATOM 674 N N . VAL A 1 90 ? -5.342 -11.275 -4.802 1.00 82.38 90 VAL A N 1
ATOM 675 C CA . VAL A 1 90 ? -4.958 -10.221 -5.752 1.00 82.38 90 VAL A CA 1
ATOM 676 C C . VAL A 1 90 ? -5.307 -10.646 -7.172 1.00 82.38 90 VAL A C 1
ATOM 678 O O . VAL A 1 90 ? -4.922 -11.722 -7.625 1.00 82.38 90 VAL A O 1
ATOM 681 N N . VAL A 1 91 ? -6.021 -9.778 -7.891 1.00 84.50 91 VAL A N 1
ATOM 682 C CA . VAL A 1 91 ? -6.323 -9.950 -9.316 1.00 84.50 91 VAL A CA 1
ATOM 683 C C . VAL A 1 91 ? -5.531 -8.920 -10.106 1.00 84.50 91 VAL A C 1
ATOM 685 O O . VAL A 1 91 ? -5.645 -7.720 -9.870 1.00 84.50 91 VAL A O 1
ATOM 688 N N . ILE A 1 92 ? -4.735 -9.396 -11.060 1.00 80.19 92 ILE A N 1
ATOM 689 C CA . ILE A 1 92 ? -3.921 -8.547 -11.928 1.00 80.19 92 ILE A CA 1
ATOM 690 C C . ILE A 1 92 ? -4.629 -8.413 -13.272 1.00 80.19 92 ILE A C 1
ATOM 692 O O . ILE A 1 92 ? -4.885 -9.408 -13.948 1.00 80.19 92 ILE A O 1
ATOM 696 N N . GLY A 1 93 ? -4.912 -7.177 -13.672 1.00 75.62 93 GLY A N 1
ATOM 697 C CA . GLY A 1 93 ? -5.441 -6.853 -14.992 1.00 75.62 93 GLY A CA 1
ATOM 698 C C . GLY A 1 93 ? -4.521 -5.876 -15.711 1.00 75.62 93 GLY A C 1
ATOM 699 O O . GLY A 1 93 ? -4.153 -4.847 -15.151 1.00 75.62 93 GLY A O 1
ATOM 700 N N . ILE A 1 94 ? -4.165 -6.177 -16.961 1.00 71.62 94 ILE A N 1
ATOM 701 C CA . ILE A 1 94 ? -3.517 -5.208 -17.850 1.00 71.62 94 ILE A CA 1
ATOM 702 C C . ILE A 1 94 ? -4.619 -4.579 -18.696 1.00 71.62 94 ILE A C 1
ATOM 704 O O . ILE A 1 94 ? -5.096 -5.175 -19.662 1.00 71.62 94 ILE A O 1
ATOM 708 N N . THR A 1 95 ? -5.037 -3.370 -18.327 1.00 61.75 95 THR A N 1
ATOM 709 C CA . THR A 1 95 ? -5.979 -2.596 -19.137 1.00 61.75 95 THR A CA 1
ATOM 710 C C . THR A 1 95 ? -5.196 -1.776 -20.147 1.00 61.75 95 THR A C 1
ATOM 712 O O . THR A 1 95 ? -4.507 -0.822 -19.795 1.00 61.75 95 THR A O 1
ATOM 715 N N . VAL A 1 96 ? -5.322 -2.119 -21.426 1.00 59.34 96 VAL A N 1
ATOM 716 C CA . VAL A 1 96 ? -4.851 -1.246 -22.501 1.00 59.34 96 VAL A CA 1
ATOM 717 C C . VAL A 1 96 ? -5.928 -0.187 -22.709 1.00 59.34 96 VAL A C 1
ATOM 719 O O . VAL A 1 96 ? -6.953 -0.459 -23.337 1.00 59.34 96 VAL A O 1
ATOM 722 N N . PHE A 1 97 ? -5.731 1.014 -22.157 1.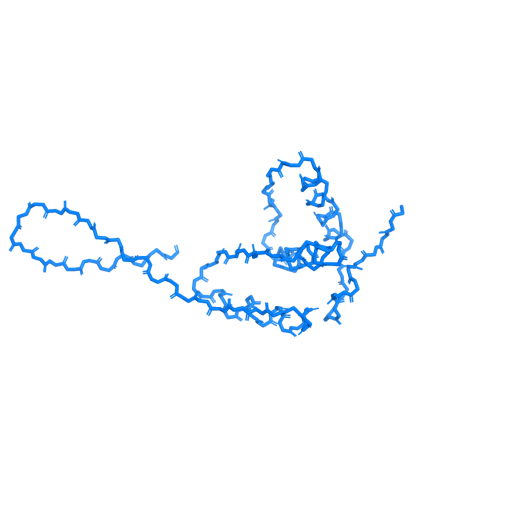00 53.81 97 PHE A N 1
ATOM 723 C CA . PHE A 1 97 ? -6.590 2.153 -22.481 1.00 53.81 97 PHE A CA 1
ATOM 724 C C . PHE A 1 97 ? -6.398 2.490 -23.960 1.00 53.81 97 PHE A C 1
ATOM 726 O O . PHE A 1 97 ? -5.461 3.183 -24.351 1.00 53.81 97 PHE A O 1
ATOM 733 N N . ARG A 1 98 ? -7.281 1.959 -24.810 1.00 48.44 98 ARG A N 1
ATOM 734 C CA . ARG A 1 98 ? -7.345 2.351 -26.217 1.00 48.44 98 ARG A CA 1
ATOM 735 C C . ARG A 1 98 ? -7.889 3.771 -26.286 1.00 48.44 98 ARG A C 1
ATOM 737 O O . ARG A 1 98 ? -9.100 3.978 -26.248 1.00 48.44 98 ARG A O 1
ATOM 744 N N . TYR A 1 99 ? -6.997 4.747 -26.397 1.00 46.72 99 TYR A N 1
ATOM 745 C CA . TYR A 1 99 ? -7.395 6.114 -26.697 1.00 46.72 99 TYR A CA 1
ATOM 746 C C . TYR A 1 99 ? -7.738 6.206 -28.187 1.00 46.72 99 TYR A C 1
ATOM 748 O O . TYR A 1 99 ? -6.855 6.161 -29.041 1.00 46.72 99 TYR A O 1
ATOM 756 N N . ARG A 1 100 ? -9.031 6.291 -28.523 1.00 50.34 100 ARG A N 1
ATOM 757 C CA . ARG A 1 100 ? -9.471 6.562 -29.898 1.00 50.34 100 ARG A CA 1
ATOM 758 C C . ARG A 1 100 ? -9.642 8.068 -30.063 1.00 50.34 100 ARG A C 1
ATOM 760 O O . ARG A 1 100 ? -10.642 8.620 -29.618 1.00 50.34 100 ARG A O 1
ATOM 767 N N . PHE A 1 101 ? -8.676 8.727 -30.700 1.00 49.69 101 PHE A N 1
ATOM 768 C CA . PHE A 1 101 ? -8.839 10.120 -31.119 1.00 49.69 101 PHE A CA 1
ATOM 769 C C . PHE A 1 101 ? -9.824 10.187 -32.300 1.00 49.69 101 PHE A C 1
ATOM 771 O O . PHE A 1 101 ? -9.582 9.536 -33.319 1.00 49.69 101 PHE A O 1
ATOM 778 N N . PRO A 1 102 ? -10.929 10.953 -32.216 1.00 44.72 102 PRO A N 1
ATOM 779 C CA . PRO A 1 102 ? -11.750 11.241 -33.382 1.00 44.72 102 PRO A CA 1
ATOM 780 C C . PRO A 1 102 ? -11.032 12.302 -34.227 1.00 44.72 102 PRO A C 1
ATOM 782 O O . PRO A 1 102 ? -11.215 13.497 -34.012 1.00 44.72 102 PRO A O 1
ATOM 785 N N . TYR A 1 103 ? -10.190 11.883 -35.176 1.00 44.41 103 TYR A N 1
ATOM 786 C CA . TYR A 1 103 ? -9.715 12.786 -36.225 1.00 44.41 103 TYR A CA 1
ATOM 787 C C . TYR A 1 103 ? -10.614 12.645 -37.452 1.00 44.41 103 TYR A C 1
ATOM 789 O O . TYR A 1 103 ? -10.759 11.563 -38.024 1.00 44.41 103 TYR A O 1
ATOM 797 N N . ASN A 1 104 ? -11.253 13.747 -37.830 1.00 57.31 104 ASN A N 1
ATOM 798 C CA . ASN A 1 104 ? -12.050 13.829 -39.040 1.00 57.31 104 ASN A CA 1
ATOM 799 C C . ASN A 1 104 ? -11.112 13.887 -40.254 1.00 57.31 104 ASN A C 1
ATOM 801 O O . ASN A 1 104 ? -10.442 14.899 -40.448 1.00 57.31 104 ASN A O 1
ATOM 805 N N . ASN A 1 105 ? -11.045 12.784 -41.007 1.00 49.16 105 ASN A N 1
ATOM 806 C CA . ASN A 1 105 ? -10.904 12.677 -42.470 1.00 49.16 105 ASN A CA 1
ATOM 807 C C . ASN A 1 105 ? -10.138 11.399 -42.857 1.00 49.16 105 ASN A C 1
ATOM 809 O O . ASN A 1 105 ? -8.913 11.361 -42.842 1.00 49.16 105 ASN A O 1
ATOM 813 N N . ASN A 1 106 ? -10.911 10.376 -43.235 1.00 53.62 106 ASN A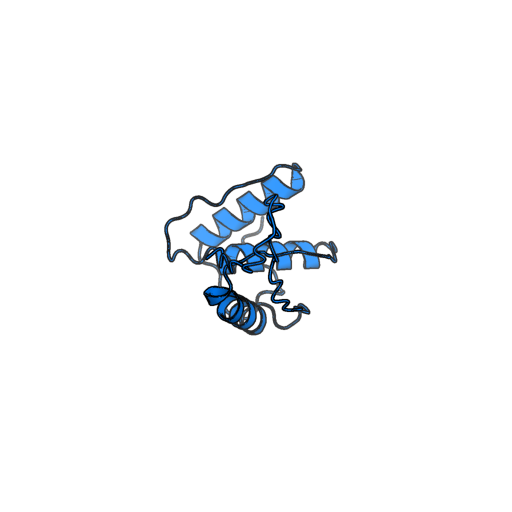 N 1
ATOM 814 C CA . ASN A 1 106 ? -10.676 9.311 -44.226 1.00 53.62 106 ASN A CA 1
ATOM 815 C C . ASN A 1 106 ? -9.362 8.506 -44.281 1.00 53.62 106 ASN A C 1
ATOM 817 O O . ASN A 1 106 ? -9.304 7.583 -45.085 1.00 53.62 106 ASN A O 1
ATOM 821 N N . ASN A 1 107 ? -8.367 8.737 -43.427 1.00 55.25 107 ASN A N 1
ATOM 822 C CA . ASN A 1 107 ? -7.187 7.877 -43.320 1.00 55.25 107 ASN A CA 1
ATOM 823 C C . ASN A 1 107 ? -7.043 7.363 -41.888 1.00 55.25 107 ASN A C 1
ATOM 825 O O . ASN A 1 107 ? -6.520 8.025 -40.995 1.00 55.25 107 ASN A O 1
ATOM 829 N N . GLN A 1 108 ? -7.562 6.157 -41.685 1.00 50.16 108 GLN A N 1
ATOM 830 C CA . GLN A 1 108 ? -7.589 5.447 -40.418 1.00 50.16 108 GLN A CA 1
ATOM 831 C C . GLN A 1 108 ? -6.204 4.850 -40.130 1.00 50.16 108 GLN A C 1
ATOM 833 O O . GLN A 1 108 ? -5.914 3.721 -40.512 1.00 50.16 108 GLN A O 1
ATOM 838 N N . GLN A 1 109 ? -5.327 5.628 -39.494 1.00 47.19 109 GLN A N 1
ATOM 839 C CA . GLN A 1 109 ? -4.118 5.104 -38.855 1.00 47.19 109 GLN A CA 1
ATOM 840 C C . GLN A 1 109 ? -4.357 5.007 -37.349 1.00 47.19 109 GLN A C 1
ATOM 842 O O . GLN A 1 109 ? -4.546 6.012 -36.665 1.00 47.19 109 GLN A O 1
ATOM 847 N N . ASP A 1 110 ? -4.376 3.775 -36.841 1.00 45.94 110 ASP A N 1
ATOM 848 C CA . ASP A 1 110 ? -4.399 3.495 -35.409 1.00 45.94 110 ASP A CA 1
ATOM 849 C C . ASP A 1 110 ? -3.040 3.892 -34.814 1.00 45.94 110 ASP A C 1
ATOM 851 O O . ASP A 1 110 ? -2.040 3.192 -34.983 1.00 45.94 110 ASP A O 1
ATOM 855 N N . TYR A 1 111 ? -2.980 5.034 -34.129 1.00 49.03 111 TYR A N 1
ATOM 856 C CA . TYR A 1 111 ? -1.792 5.432 -33.377 1.00 49.03 111 TYR A CA 1
ATOM 857 C C . TYR A 1 111 ? -1.831 4.789 -31.988 1.00 49.03 111 TYR A C 1
ATOM 859 O O . TYR A 1 111 ? -2.669 5.123 -31.149 1.00 49.03 111 TYR A O 1
ATOM 867 N N . TYR A 1 112 ? -0.908 3.862 -31.737 1.00 40.75 112 TYR A N 1
ATOM 868 C CA . TYR A 1 112 ? -0.694 3.272 -30.419 1.00 40.75 112 TYR A CA 1
ATOM 869 C C . TYR A 1 112 ? 0.131 4.243 -29.571 1.00 40.75 112 TYR A C 1
ATOM 871 O O . TYR A 1 112 ? 1.358 4.245 -29.635 1.00 40.75 112 TYR A O 1
ATOM 879 N N . CYS A 1 113 ? -0.530 5.087 -28.781 1.00 35.62 113 CYS A N 1
ATOM 880 C CA . CYS A 1 113 ? 0.154 5.819 -27.721 1.00 35.62 113 CYS A CA 1
ATOM 881 C C . CYS A 1 113 ? 0.232 4.896 -26.500 1.00 35.62 113 CYS A C 1
ATOM 883 O O . CYS A 1 113 ? -0.759 4.696 -25.798 1.00 35.62 113 CYS A O 1
ATOM 885 N N . ALA A 1 114 ? 1.389 4.273 -26.280 1.00 34.19 114 ALA A N 1
ATOM 886 C CA . ALA A 1 114 ? 1.683 3.657 -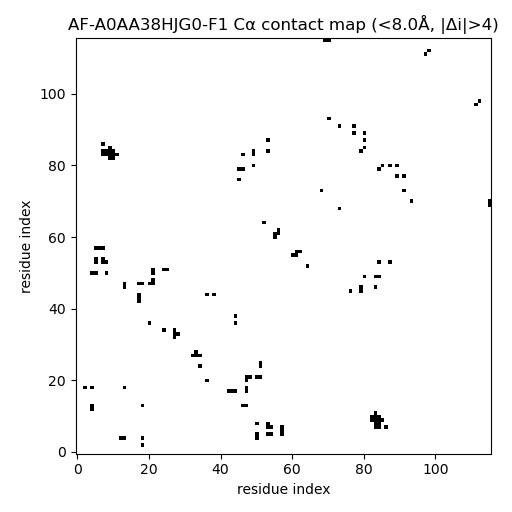24.997 1.00 34.19 114 ALA A CA 1
ATOM 887 C C . ALA A 1 114 ? 1.910 4.797 -23.995 1.00 34.19 114 ALA A C 1
ATOM 889 O O . ALA A 1 114 ? 2.951 5.451 -24.039 1.00 34.19 114 ALA A O 1
ATOM 890 N N . LEU A 1 115 ? 0.927 5.079 -23.132 1.00 29.69 115 LEU A N 1
ATOM 891 C CA . LEU A 1 115 ? 1.220 5.810 -21.901 1.00 29.69 115 LEU A CA 1
ATOM 892 C C . LEU A 1 115 ? 2.141 4.904 -21.075 1.00 29.69 115 LEU A C 1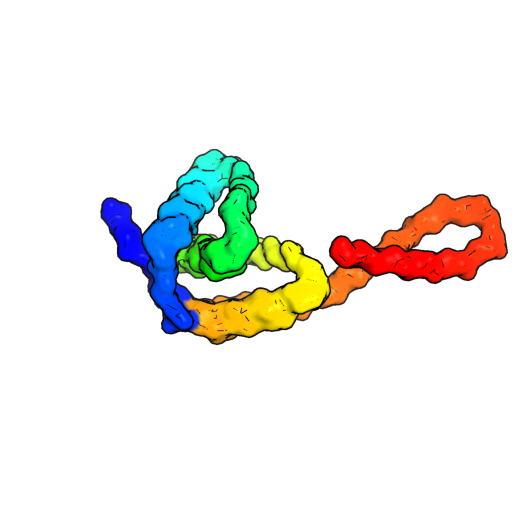
ATOM 894 O O . LEU A 1 115 ? 1.698 3.868 -20.576 1.00 29.69 115 LEU A O 1
ATOM 898 N N . PHE A 1 116 ? 3.419 5.269 -21.016 1.00 34.62 116 PHE A N 1
ATOM 899 C CA . PHE A 1 116 ? 4.363 4.756 -20.030 1.00 34.62 116 PHE A CA 1
ATOM 900 C C . PHE A 1 116 ? 4.269 5.590 -18.755 1.00 34.62 116 PHE A C 1
ATOM 902 O O . PHE A 1 116 ? 4.125 6.829 -18.884 1.00 34.62 116 PHE A O 1
#

Mean predicted aligned error: 10.42 Å